Protein AF-A0A6G7CN51-F1 (afdb_monomer)

Mean predicted aligned error: 6.1 Å

Organism: NCBI:txid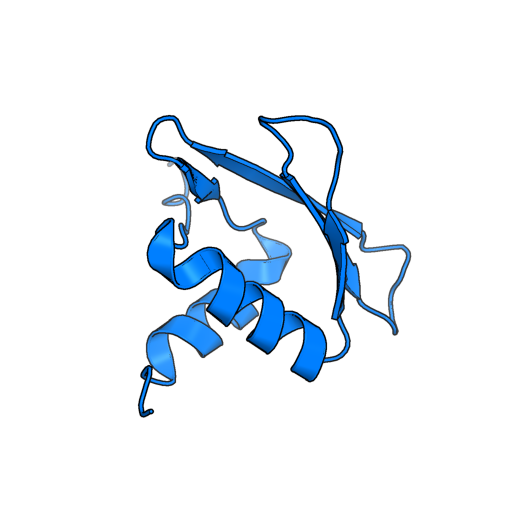2711221

Sequence (79 aa):
MKVSELKIEAHLIEPFLGYLRSNNYVVVKSINANQRYWINHANTPDTSHISETDYWGSLIVPLELHPSALGFLCSGNTN

Solvent-accessible surface area (backbone atoms only — not comparable to full-atom values): 4694 Å² total; per-residue (Å²): 130,84,75,79,80,51,67,39,52,56,90,45,42,66,59,50,54,50,54,39,44,79,68,53,29,48,75,45,80,45,90,45,87,54,41,41,35,38,42,25,35,71,92,44,61,90,58,60,43,74,29,39,44,49,98,85,49,25,36,40,55,49,78,90,46,42,68,60,54,49,49,57,68,72,65,50,92,83,123

Structure (mmCIF, N/CA/C/O backbone):
data_AF-A0A6G7CN51-F1
#
_entry.id   AF-A0A6G7CN51-F1
#
loop_
_atom_site.group_PDB
_atom_site.id
_atom_site.type_symbol
_atom_site.label_atom_id
_atom_site.label_alt_id
_atom_site.label_comp_id
_atom_site.label_asym_id
_atom_site.label_entity_id
_atom_site.label_seq_id
_atom_site.pdbx_PDB_ins_code
_atom_site.Cartn_x
_atom_site.Cartn_y
_atom_site.Cartn_z
_atom_site.occupancy
_atom_site.B_iso_or_equiv
_atom_site.auth_seq_id
_atom_site.auth_comp_id
_atom_site.auth_asym_id
_atom_site.auth_atom_id
_atom_site.pdbx_PDB_model_num
ATOM 1 N N . MET A 1 1 ? 3.655 24.483 -6.001 1.00 34.34 1 MET A N 1
ATOM 2 C CA . MET A 1 1 ? 4.388 23.614 -5.055 1.00 34.34 1 MET A CA 1
ATOM 3 C C . MET A 1 1 ? 3.967 22.182 -5.330 1.00 34.34 1 MET A C 1
ATOM 5 O O . MET A 1 1 ? 2.777 21.911 -5.241 1.00 34.34 1 MET A O 1
ATOM 9 N N . LYS A 1 2 ? 4.885 21.291 -5.729 1.00 44.69 2 LYS A N 1
ATOM 10 C CA . LYS A 1 2 ? 4.595 19.850 -5.711 1.00 44.69 2 LYS A CA 1
ATOM 11 C C . LYS A 1 2 ? 4.504 19.462 -4.238 1.00 44.69 2 LYS A C 1
ATOM 13 O O . LYS A 1 2 ? 5.487 19.636 -3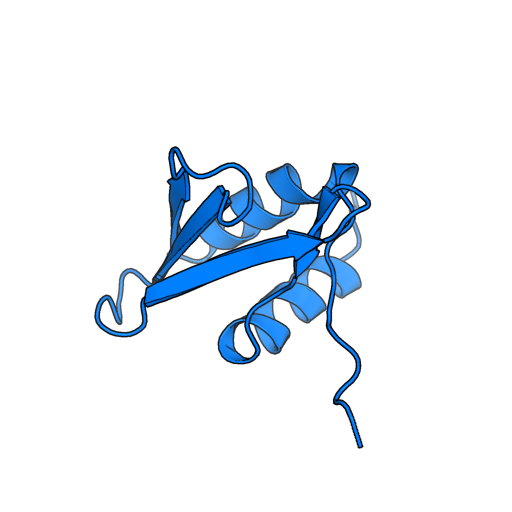.522 1.00 44.69 2 LYS A O 1
ATOM 18 N N . VAL A 1 3 ? 3.326 19.038 -3.785 1.00 55.16 3 VAL A N 1
ATOM 19 C CA . VAL A 1 3 ? 3.182 18.395 -2.475 1.00 55.16 3 VAL A CA 1
ATOM 20 C C . VAL A 1 3 ? 4.177 17.239 -2.480 1.00 55.16 3 VAL A C 1
ATOM 22 O O . VAL A 1 3 ? 4.209 16.472 -3.441 1.00 55.16 3 VAL A O 1
ATOM 25 N N . SER A 1 4 ? 5.070 17.202 -1.495 1.00 68.50 4 SER A N 1
ATOM 26 C CA . SER A 1 4 ? 6.055 16.135 -1.346 1.00 68.50 4 SER A CA 1
ATOM 27 C C . SER A 1 4 ? 5.330 14.794 -1.430 1.00 68.50 4 SER A C 1
ATOM 29 O O . SER A 1 4 ? 4.442 14.531 -0.622 1.00 68.50 4 SER A O 1
ATOM 31 N N . GLU A 1 5 ? 5.654 13.994 -2.445 1.00 83.19 5 GLU A N 1
ATOM 32 C CA . GLU A 1 5 ? 5.085 12.659 -2.616 1.00 83.19 5 GLU A CA 1
ATOM 33 C C . GLU A 1 5 ? 5.424 11.843 -1.368 1.00 83.19 5 GLU A C 1
ATOM 35 O O . GLU A 1 5 ? 6.601 11.637 -1.063 1.00 83.19 5 GLU A O 1
ATOM 40 N N . LEU A 1 6 ? 4.403 11.403 -0.628 1.00 87.50 6 LEU A N 1
ATOM 41 C CA . LEU A 1 6 ? 4.608 10.457 0.457 1.00 87.50 6 LEU A CA 1
ATOM 42 C C . LEU A 1 6 ? 4.890 9.091 -0.160 1.00 87.50 6 LEU A C 1
ATOM 44 O O . LEU A 1 6 ? 4.122 8.607 -0.996 1.00 87.50 6 LEU A O 1
ATOM 48 N N . LYS A 1 7 ? 6.002 8.487 0.248 1.00 91.19 7 LYS A N 1
ATOM 49 C CA . LYS A 1 7 ? 6.472 7.216 -0.292 1.00 91.19 7 LYS A CA 1
ATOM 50 C C . LYS A 1 7 ? 6.658 6.195 0.817 1.00 91.19 7 LYS A C 1
ATOM 52 O O . LYS A 1 7 ? 7.112 6.540 1.905 1.00 91.19 7 LYS A O 1
ATOM 57 N N . ILE A 1 8 ? 6.339 4.943 0.511 1.00 91.00 8 ILE A N 1
ATOM 58 C CA . ILE A 1 8 ? 6.694 3.783 1.330 1.00 91.00 8 ILE A CA 1
ATOM 59 C C . ILE A 1 8 ? 7.832 3.054 0.626 1.00 91.00 8 ILE A C 1
ATOM 61 O O . ILE A 1 8 ? 7.706 2.666 -0.537 1.00 91.00 8 ILE A O 1
ATOM 65 N N . GLU A 1 9 ? 8.950 2.883 1.323 1.00 90.56 9 GLU A N 1
ATOM 66 C CA . GLU A 1 9 ? 10.116 2.187 0.785 1.00 90.56 9 GLU A CA 1
ATOM 67 C C . GLU A 1 9 ? 9.789 0.738 0.420 1.00 90.56 9 GLU A C 1
ATOM 69 O O . GLU A 1 9 ? 8.970 0.095 1.076 1.00 90.56 9 GLU A O 1
ATOM 74 N N . ALA A 1 10 ? 10.471 0.198 -0.595 1.00 89.00 10 ALA A N 1
ATOM 75 C CA . ALA A 1 10 ? 10.194 -1.130 -1.149 1.00 89.00 10 ALA A CA 1
ATOM 76 C C . ALA A 1 10 ? 10.099 -2.243 -0.086 1.00 89.00 10 ALA A C 1
ATOM 78 O O . ALA A 1 10 ? 9.227 -3.107 -0.164 1.00 89.00 10 ALA A O 1
ATOM 79 N N . HIS A 1 11 ? 10.963 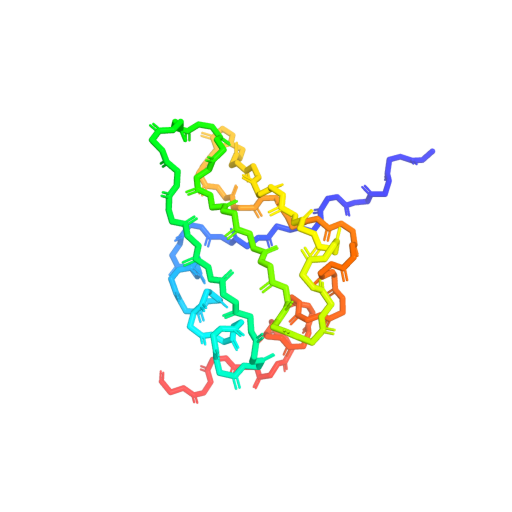-2.199 0.932 1.00 89.62 11 HIS A N 1
ATOM 80 C CA . HIS A 1 11 ? 11.000 -3.189 2.011 1.00 89.62 11 HIS A CA 1
ATOM 81 C C . HIS A 1 11 ? 9.842 -3.049 3.022 1.00 89.62 11 HIS A C 1
ATOM 83 O O . HIS A 1 11 ? 9.537 -3.999 3.739 1.00 89.62 11 HIS A O 1
ATOM 89 N N . LEU A 1 12 ? 9.176 -1.891 3.058 1.00 91.31 12 LEU A N 1
ATOM 90 C CA . LEU A 1 12 ? 8.033 -1.586 3.924 1.00 91.31 12 LEU A CA 1
ATOM 91 C C . LEU A 1 12 ? 6.682 -1.740 3.220 1.00 91.31 12 LEU A C 1
ATOM 93 O O . LEU A 1 12 ? 5.652 -1.632 3.880 1.00 91.31 12 LEU A O 1
ATOM 97 N N . ILE A 1 13 ? 6.661 -2.017 1.910 1.00 90.81 13 ILE A N 1
ATOM 98 C CA . ILE A 1 13 ? 5.415 -2.146 1.141 1.00 90.81 13 ILE A CA 1
ATOM 99 C C . ILE A 1 13 ? 4.530 -3.247 1.720 1.00 90.81 13 ILE A C 1
ATOM 101 O O . ILE A 1 13 ? 3.395 -2.976 2.090 1.00 90.81 13 ILE A O 1
ATOM 105 N N . GLU A 1 14 ? 5.025 -4.480 1.836 1.00 90.25 14 GLU A N 1
ATOM 106 C CA . GLU A 1 14 ? 4.207 -5.588 2.349 1.00 90.25 14 GLU A CA 1
ATOM 107 C C . GLU A 1 14 ? 3.735 -5.363 3.803 1.00 90.25 14 GLU A C 1
ATOM 109 O O . GLU A 1 14 ? 2.541 -5.549 4.057 1.00 90.25 14 GLU A O 1
ATOM 114 N N . PRO A 1 15 ? 4.580 -4.877 4.740 1.00 91.94 15 PRO A N 1
ATOM 115 C CA . PRO A 1 15 ? 4.125 -4.425 6.057 1.00 91.94 15 PRO A CA 1
ATOM 116 C C . PRO A 1 15 ? 3.015 -3.366 6.005 1.00 91.94 15 PRO A C 1
ATOM 118 O O . PRO A 1 15 ? 2.003 -3.495 6.694 1.00 91.94 15 PRO A O 1
ATOM 121 N N . PHE A 1 16 ? 3.157 -2.354 5.147 1.00 91.81 16 PHE A N 1
ATOM 122 C CA . PHE A 1 16 ? 2.156 -1.304 4.975 1.00 91.81 16 PHE A CA 1
ATOM 123 C C . PHE A 1 16 ? 0.834 -1.849 4.416 1.00 91.81 16 PHE A C 1
ATOM 125 O O . PHE A 1 16 ? -0.240 -1.509 4.909 1.00 91.81 16 PHE A O 1
ATOM 132 N N . LEU A 1 17 ? 0.879 -2.753 3.434 1.00 91.19 17 LEU A N 1
ATOM 133 C CA . LEU A 1 17 ? -0.324 -3.413 2.919 1.00 91.19 17 LEU A CA 1
ATOM 134 C C . LEU A 1 17 ? -0.986 -4.298 3.983 1.00 91.19 17 LEU A C 1
ATOM 136 O O . LEU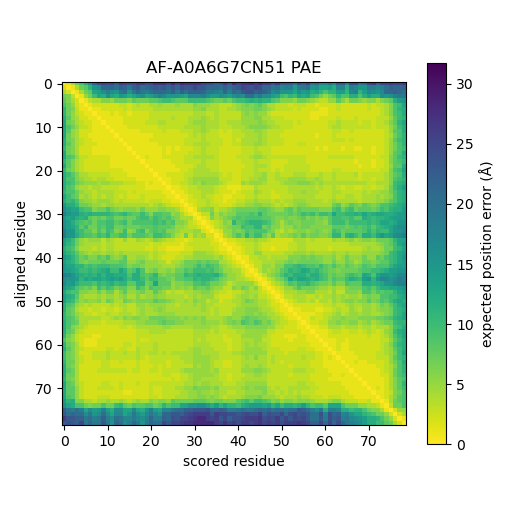 A 1 17 ? -2.212 -4.381 4.033 1.00 91.19 17 LEU A O 1
ATOM 140 N N . GLY A 1 18 ? -0.194 -4.939 4.846 1.00 90.94 18 GLY A N 1
ATOM 141 C CA . GLY A 1 18 ? -0.687 -5.646 6.027 1.00 90.94 18 GLY A CA 1
ATOM 142 C C . GLY A 1 18 ? -1.422 -4.712 6.988 1.00 90.94 18 GLY A C 1
ATOM 143 O O . GLY A 1 18 ? -2.550 -5.005 7.381 1.00 90.94 18 GLY A O 1
ATOM 144 N N . TYR A 1 19 ? -0.834 -3.553 7.290 1.00 91.75 19 TYR A N 1
ATOM 145 C CA . TYR A 1 19 ? -1.477 -2.509 8.087 1.00 91.75 19 TYR A CA 1
ATOM 146 C C . TYR A 1 19 ? -2.807 -2.058 7.468 1.00 91.75 19 TYR A C 1
ATOM 148 O O . TYR A 1 19 ? -3.814 -1.998 8.170 1.00 91.75 19 TYR A O 1
ATOM 156 N N . LEU A 1 20 ? -2.853 -1.810 6.157 1.00 90.62 20 LEU A N 1
ATOM 157 C CA . LEU A 1 20 ? -4.092 -1.448 5.464 1.00 90.62 20 LEU A CA 1
ATOM 158 C C . LEU A 1 20 ? -5.161 -2.545 5.600 1.00 90.62 20 LEU A C 1
ATOM 160 O O . LEU A 1 20 ? -6.298 -2.249 5.965 1.00 90.62 20 LEU A O 1
ATOM 164 N N . ARG A 1 21 ? -4.806 -3.818 5.392 1.00 91.19 21 ARG A N 1
ATOM 165 C CA . ARG A 1 21 ? -5.746 -4.946 5.550 1.00 91.19 21 ARG A CA 1
ATOM 166 C C . ARG A 1 21 ? -6.327 -5.033 6.961 1.00 91.19 21 ARG A C 1
ATOM 168 O O . ARG A 1 21 ? -7.530 -5.225 7.106 1.00 91.19 21 ARG A O 1
ATOM 175 N N . SER A 1 22 ? -5.502 -4.823 7.986 1.00 89.00 22 SER A N 1
ATOM 176 C CA . SER A 1 22 ? -5.948 -4.778 9.387 1.00 89.00 22 SER A CA 1
ATOM 177 C C . SER A 1 22 ? -6.874 -3.594 9.691 1.00 89.00 22 SER A C 1
ATOM 179 O O . SER A 1 22 ? -7.629 -3.643 10.656 1.00 89.00 22 SER A O 1
ATOM 181 N N . ASN A 1 23 ? -6.845 -2.548 8.862 1.00 87.19 23 ASN A N 1
ATOM 182 C CA . ASN A 1 23 ? -7.692 -1.360 8.967 1.00 87.19 23 ASN A CA 1
ATOM 183 C C . ASN A 1 23 ? -8.839 -1.364 7.938 1.00 87.19 23 ASN A C 1
ATOM 185 O O . ASN A 1 23 ? -9.243 -0.311 7.456 1.00 87.19 23 ASN A O 1
ATOM 189 N N . ASN A 1 24 ? -9.376 -2.544 7.605 1.00 88.25 24 ASN A N 1
ATOM 190 C CA . ASN A 1 24 ? -10.526 -2.727 6.707 1.00 88.25 24 ASN A CA 1
ATOM 191 C C . ASN A 1 24 ? -10.315 -2.266 5.254 1.00 88.25 24 ASN A C 1
ATOM 193 O O . ASN A 1 24 ? -11.283 -1.968 4.549 1.00 88.25 24 ASN A O 1
ATOM 197 N N . TYR A 1 2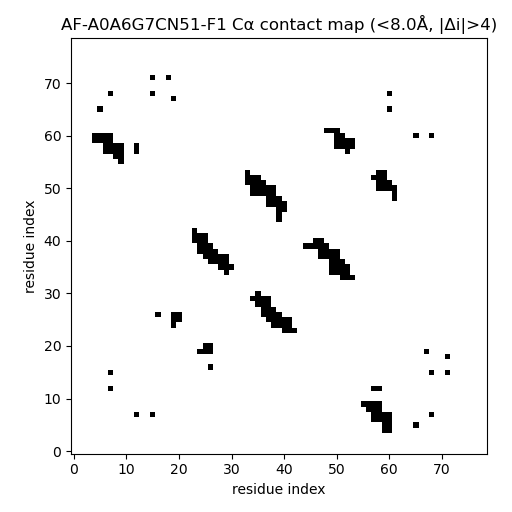5 ? -9.075 -2.256 4.764 1.00 89.75 25 TYR A N 1
ATOM 198 C CA . TYR A 1 25 ? -8.816 -2.108 3.334 1.00 89.75 25 TYR A CA 1
ATOM 199 C C . TYR A 1 25 ? -8.689 -3.466 2.641 1.00 89.75 25 TYR A C 1
ATOM 201 O O . TYR A 1 25 ? -8.001 -4.381 3.093 1.00 89.75 25 TYR A O 1
ATOM 209 N N . VAL A 1 26 ? -9.300 -3.573 1.471 1.00 88.75 26 VAL A N 1
ATOM 210 C CA . VAL A 1 26 ? -9.094 -4.653 0.516 1.00 88.75 26 VAL A CA 1
ATOM 211 C C . VAL A 1 26 ? -7.980 -4.232 -0.433 1.0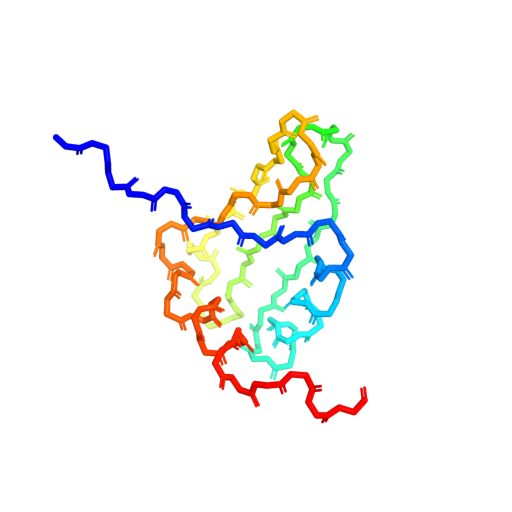0 88.75 26 VAL A C 1
ATOM 213 O O . VAL A 1 26 ? -8.110 -3.257 -1.169 1.00 88.75 26 VAL A O 1
ATOM 216 N N . VAL A 1 27 ? -6.875 -4.976 -0.418 1.00 88.94 27 VAL A N 1
ATOM 217 C CA . VAL A 1 27 ? -5.721 -4.736 -1.291 1.00 88.94 27 VAL A CA 1
ATOM 218 C C . VAL A 1 27 ? -5.629 -5.855 -2.320 1.00 88.94 27 VAL A C 1
ATOM 220 O O . VAL A 1 27 ? -5.339 -7.000 -1.963 1.00 88.94 27 VAL A O 1
ATOM 223 N N . VAL A 1 28 ? -5.820 -5.519 -3.592 1.00 87.31 28 VAL A N 1
ATOM 224 C CA . VAL A 1 28 ? -5.716 -6.443 -4.726 1.00 87.31 28 VAL A CA 1
ATOM 225 C C . VAL A 1 28 ? -4.445 -6.140 -5.506 1.00 87.31 28 VAL A C 1
ATOM 227 O O . VAL A 1 28 ? -4.183 -4.998 -5.873 1.00 87.31 28 VAL A O 1
ATOM 230 N N . LYS A 1 29 ? -3.638 -7.167 -5.774 1.00 83.94 29 LYS A N 1
ATOM 231 C CA . LYS A 1 29 ? -2.445 -7.020 -6.611 1.00 83.94 29 LYS A CA 1
ATOM 232 C C . LYS A 1 29 ? -2.858 -6.945 -8.081 1.00 83.94 29 LYS A C 1
ATOM 234 O O . LYS A 1 29 ? -3.594 -7.803 -8.559 1.00 83.94 29 LYS A O 1
ATOM 239 N N . SER A 1 30 ? -2.367 -5.940 -8.791 1.00 81.06 30 SER A N 1
ATOM 240 C CA . SER A 1 30 ? -2.579 -5.772 -10.227 1.00 81.06 30 SER A CA 1
ATOM 241 C C . SER A 1 30 ? -1.435 -6.403 -11.028 1.00 81.06 30 SER A C 1
ATOM 243 O O . SER A 1 30 ? -0.314 -6.560 -10.542 1.00 81.06 30 SER A O 1
ATOM 245 N N . ILE A 1 31 ? -1.741 -6.797 -12.266 1.00 77.56 31 ILE A N 1
ATOM 246 C CA . ILE A 1 31 ? -0.790 -7.401 -13.214 1.00 77.56 31 ILE A CA 1
ATOM 247 C C . ILE A 1 31 ? 0.168 -6.333 -13.780 1.00 77.56 31 ILE A C 1
ATOM 249 O O . ILE A 1 31 ? 1.257 -6.653 -14.251 1.00 77.56 31 ILE A O 1
ATOM 253 N N . ASN A 1 32 ? -0.211 -5.052 -13.712 1.00 79.44 32 ASN A N 1
ATOM 254 C CA . ASN A 1 32 ? 0.608 -3.945 -14.193 1.00 79.44 32 ASN A CA 1
ATOM 255 C C . ASN A 1 32 ? 1.792 -3.685 -13.243 1.00 79.44 32 ASN A C 1
ATOM 257 O O . ASN A 1 32 ? 1.606 -3.388 -12.064 1.00 79.44 32 ASN A O 1
ATOM 261 N N . ALA A 1 33 ? 3.015 -3.739 -13.777 1.00 72.44 33 ALA A N 1
ATOM 262 C CA . ALA A 1 33 ? 4.243 -3.548 -13.008 1.00 72.44 33 ALA A CA 1
ATOM 263 C C . ALA A 1 33 ? 4.367 -2.153 -12.368 1.00 72.44 33 ALA A C 1
ATOM 265 O O . ALA A 1 33 ? 4.979 -2.048 -11.303 1.00 72.44 33 ALA A O 1
ATOM 266 N N . ASN A 1 34 ? 3.771 -1.126 -12.987 1.00 72.50 34 ASN A N 1
ATOM 267 C CA . ASN A 1 34 ? 3.812 0.266 -12.521 1.00 72.50 34 ASN A CA 1
ATOM 268 C C . ASN A 1 34 ? 2.662 0.607 -11.563 1.00 72.50 34 ASN A C 1
ATOM 270 O O . ASN A 1 34 ? 2.785 1.524 -10.759 1.00 72.50 34 ASN A O 1
ATOM 274 N N . GLN A 1 35 ? 1.555 -0.136 -11.639 1.00 77.88 35 GLN A N 1
ATOM 275 C CA . GLN A 1 35 ? 0.354 0.039 -10.819 1.00 77.88 35 GLN A CA 1
ATOM 276 C C . GLN A 1 35 ? 0.096 -1.252 -10.055 1.00 77.88 35 GLN A C 1
ATOM 278 O O . GLN A 1 35 ? -0.728 -2.079 -10.457 1.00 77.88 35 GLN A O 1
ATOM 283 N N . ARG A 1 36 ? 0.879 -1.476 -8.999 1.00 78.00 36 ARG A N 1
ATOM 284 C CA . ARG A 1 36 ? 0.980 -2.802 -8.378 1.00 78.00 36 ARG A CA 1
ATOM 285 C C . ARG A 1 36 ? -0.202 -3.176 -7.503 1.00 78.00 36 ARG A C 1
ATOM 287 O O . ARG A 1 36 ? -0.490 -4.366 -7.391 1.00 78.00 36 ARG A O 1
ATOM 294 N N . TYR A 1 37 ? -0.876 -2.206 -6.894 1.00 85.25 37 TYR A N 1
ATOM 295 C CA . TYR A 1 37 ? -1.938 -2.482 -5.934 1.00 85.25 37 TYR A CA 1
ATOM 296 C C . TYR A 1 37 ? -3.153 -1.586 -6.156 1.00 85.25 37 TYR A C 1
ATOM 298 O O . TYR A 1 37 ? -3.041 -0.392 -6.429 1.00 85.25 37 TYR A O 1
ATOM 306 N N . TRP A 1 38 ? -4.319 -2.206 -6.048 1.00 87.25 38 TRP A N 1
ATOM 307 C CA . TRP A 1 38 ? -5.626 -1.573 -5.987 1.00 87.25 38 TRP A CA 1
ATOM 308 C C . TRP A 1 38 ? -6.081 -1.648 -4.537 1.00 87.25 38 TRP A C 1
ATOM 310 O O . TRP A 1 38 ? -6.127 -2.736 -3.960 1.00 87.25 38 TRP A O 1
ATOM 320 N N . ILE A 1 39 ? -6.340 -0.496 -3.937 1.00 88.75 39 ILE A N 1
ATOM 321 C CA . ILE A 1 39 ? -6.601 -0.336 -2.511 1.00 88.75 39 ILE A CA 1
ATOM 322 C C . ILE A 1 39 ? -8.007 0.231 -2.358 1.00 88.75 39 ILE A C 1
ATOM 324 O O . ILE A 1 39 ? -8.247 1.390 -2.687 1.00 88.75 39 ILE A O 1
ATOM 328 N N . ASN A 1 40 ? -8.919 -0.578 -1.830 1.00 87.00 40 ASN A N 1
ATOM 329 C CA . ASN A 1 40 ? -10.323 -0.217 -1.668 1.00 87.00 40 ASN A CA 1
ATOM 330 C C . ASN A 1 40 ? -10.680 -0.287 -0.192 1.00 87.00 40 ASN A C 1
ATOM 332 O O . ASN A 1 40 ? -10.357 -1.266 0.474 1.00 87.00 40 ASN A O 1
ATOM 336 N N . HIS A 1 41 ? -11.365 0.717 0.335 1.00 83.88 41 HIS A N 1
ATOM 337 C CA . HIS A 1 41 ? -11.850 0.643 1.707 1.00 83.88 41 HIS A CA 1
ATOM 338 C C . HIS A 1 41 ? -13.172 -0.140 1.759 1.00 83.88 41 HIS A C 1
ATOM 340 O O . HIS A 1 41 ? -14.076 0.116 0.967 1.00 83.88 41 HIS A O 1
ATOM 346 N N . ALA A 1 42 ? -13.312 -1.094 2.685 1.00 78.50 42 ALA A N 1
ATOM 347 C CA . ALA A 1 42 ? -14.466 -2.000 2.720 1.00 78.50 42 ALA A CA 1
ATOM 348 C C . ALA A 1 42 ? -15.808 -1.277 2.942 1.00 78.50 42 ALA A C 1
ATOM 350 O O . ALA A 1 42 ? -16.833 -1.711 2.424 1.00 78.50 42 ALA A O 1
ATOM 351 N N . ASN A 1 43 ? -15.800 -0.158 3.675 1.00 77.94 43 ASN A N 1
ATOM 352 C CA . ASN A 1 43 ? -17.015 0.613 3.966 1.00 77.94 43 ASN A CA 1
ATOM 353 C C . ASN A 1 43 ? -17.332 1.669 2.897 1.00 77.94 43 ASN A C 1
ATOM 355 O O . ASN A 1 43 ? -18.432 2.212 2.879 1.00 77.94 43 ASN A O 1
ATOM 359 N N . THR A 1 44 ? -16.366 1.986 2.034 1.00 76.25 44 THR A N 1
ATOM 360 C CA . THR A 1 44 ? -16.492 2.993 0.972 1.00 76.25 44 THR A CA 1
ATOM 361 C C . THR A 1 44 ? -15.844 2.445 -0.303 1.00 76.25 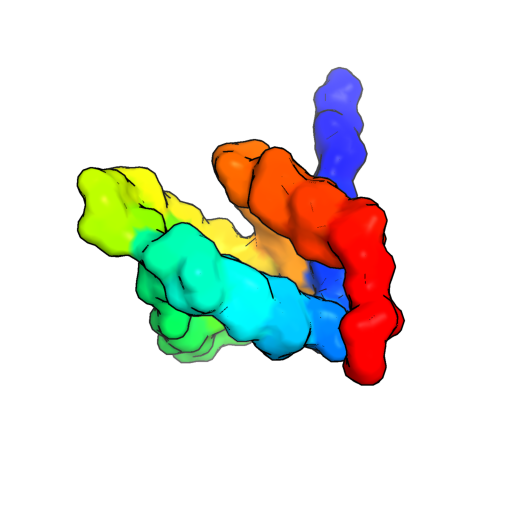44 THR A C 1
ATOM 363 O O . THR A 1 44 ? -14.795 2.921 -0.728 1.00 76.25 44 THR A O 1
ATOM 366 N N . PRO A 1 45 ? -16.421 1.401 -0.921 1.00 68.06 45 PRO A N 1
ATOM 367 C CA . PRO A 1 45 ? -15.807 0.733 -2.071 1.00 68.06 45 PRO A CA 1
ATOM 368 C C . PRO A 1 45 ? -15.652 1.658 -3.290 1.00 68.06 45 PRO A C 1
ATOM 370 O O . PRO A 1 45 ? -14.741 1.467 -4.094 1.00 68.06 45 PRO A O 1
ATOM 373 N N . ASP A 1 46 ? -16.481 2.700 -3.385 1.00 69.62 46 ASP A N 1
ATOM 374 C CA . ASP A 1 46 ? -16.399 3.722 -4.434 1.00 69.62 46 ASP A CA 1
ATOM 375 C C . ASP A 1 46 ? -15.128 4.585 -4.323 1.00 69.62 46 ASP A C 1
ATOM 377 O O . ASP A 1 46 ? -14.687 5.177 -5.307 1.00 69.62 46 ASP A O 1
ATOM 381 N N . THR A 1 47 ? -14.486 4.619 -3.147 1.00 69.62 47 THR A N 1
ATOM 382 C CA . THR A 1 47 ? -13.150 5.201 -2.961 1.00 69.62 47 THR A CA 1
ATOM 383 C C . THR A 1 47 ? -12.104 4.107 -3.152 1.00 69.62 47 THR A C 1
ATOM 385 O O . THR A 1 47 ? -11.581 3.528 -2.196 1.00 69.62 47 THR A O 1
ATOM 388 N N . SER A 1 48 ? -11.871 3.779 -4.420 1.00 79.69 48 SER A N 1
ATOM 389 C CA . SER A 1 48 ? -10.811 2.876 -4.862 1.00 79.69 48 SER A CA 1
ATOM 390 C C . SER A 1 48 ? -9.578 3.690 -5.253 1.00 79.69 48 SER A C 1
ATOM 392 O O . SER A 1 48 ? -9.680 4.653 -6.012 1.00 79.69 48 SER A O 1
ATOM 394 N N . HIS A 1 49 ? -8.404 3.291 -4.771 1.00 84.12 49 HIS A N 1
ATOM 395 C CA . HIS A 1 49 ? -7.140 3.953 -5.077 1.00 84.12 49 HIS A CA 1
ATOM 396 C C . HIS A 1 49 ? -6.205 3.002 -5.813 1.00 84.12 49 HIS A C 1
ATOM 398 O O . HIS A 1 49 ? -6.037 1.846 -5.427 1.00 84.12 49 HIS A O 1
ATOM 404 N N . ILE A 1 50 ? -5.552 3.501 -6.856 1.00 83.12 50 ILE A N 1
ATOM 405 C CA . ILE A 1 50 ? -4.497 2.767 -7.549 1.00 83.12 50 ILE A CA 1
ATOM 406 C C . ILE A 1 50 ? -3.167 3.304 -7.038 1.00 83.12 50 ILE A C 1
ATOM 408 O O . ILE A 1 50 ? -2.897 4.499 -7.127 1.00 83.12 50 ILE A O 1
ATOM 412 N N . SER A 1 51 ? -2.345 2.424 -6.477 1.00 83.62 51 SER A N 1
ATOM 413 C CA . SER A 1 51 ? -1.002 2.785 -6.041 1.00 83.62 51 SER A CA 1
ATOM 414 C C . SER A 1 51 ? -0.016 2.657 -7.196 1.00 83.62 51 SER A C 1
ATOM 416 O O . SER A 1 51 ? -0.040 1.649 -7.914 1.00 83.62 51 SER A O 1
ATOM 418 N N . GLU A 1 52 ? 0.906 3.602 -7.296 1.00 88.25 52 GLU A N 1
ATOM 419 C CA . GLU A 1 52 ? 1.998 3.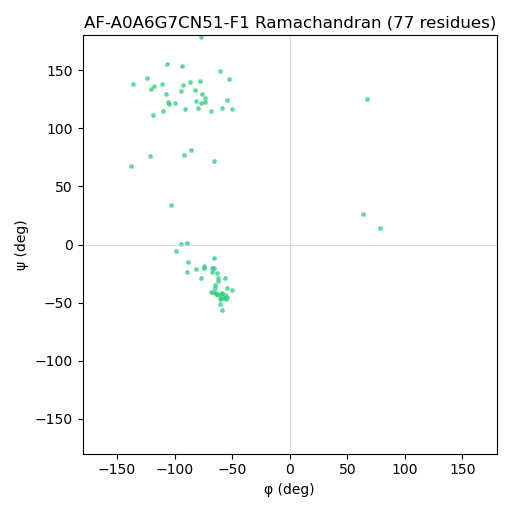570 -8.265 1.00 88.25 52 GLU A CA 1
ATOM 420 C C . GLU A 1 52 ? 3.323 3.255 -7.575 1.00 88.25 52 GLU A C 1
ATOM 422 O O . GLU A 1 52 ? 3.485 3.499 -6.380 1.00 88.25 52 GLU A O 1
ATOM 427 N N . THR A 1 53 ? 4.281 2.706 -8.316 1.00 86.56 53 THR A N 1
ATOM 428 C CA . THR A 1 53 ? 5.663 2.575 -7.838 1.00 86.56 53 THR A CA 1
ATOM 429 C C . THR A 1 53 ? 6.587 3.498 -8.609 1.00 86.56 53 THR A C 1
ATOM 431 O O . THR A 1 53 ? 6.489 3.582 -9.832 1.00 86.56 53 THR A O 1
ATOM 434 N N . ASP A 1 54 ? 7.510 4.153 -7.911 1.00 86.75 54 ASP A N 1
ATOM 435 C CA . ASP A 1 54 ? 8.546 4.957 -8.552 1.00 86.75 54 ASP A CA 1
ATOM 436 C C . ASP A 1 54 ? 9.676 4.097 -9.149 1.00 86.75 54 ASP A C 1
ATOM 438 O O . ASP A 1 54 ? 9.684 2.868 -9.045 1.00 86.75 54 ASP A O 1
ATOM 442 N N . TYR A 1 55 ? 10.653 4.756 -9.780 1.00 84.44 55 TYR A N 1
ATOM 443 C CA . TYR A 1 55 ? 11.806 4.099 -10.407 1.00 84.44 55 TYR A CA 1
ATOM 444 C C . TYR A 1 55 ? 12.613 3.210 -9.440 1.00 84.44 55 TYR A C 1
ATOM 446 O O . TYR A 1 55 ? 13.199 2.216 -9.862 1.00 84.44 55 TYR A O 1
ATOM 454 N N . TRP A 1 56 ? 12.625 3.536 -8.145 1.00 86.00 56 TRP A N 1
ATOM 455 C CA . TRP A 1 56 ? 13.350 2.793 -7.111 1.00 86.00 56 TRP A CA 1
ATOM 456 C C . TRP A 1 56 ? 12.510 1.669 -6.491 1.00 86.00 56 TRP A C 1
ATOM 458 O O . TRP A 1 56 ? 12.972 0.972 -5.589 1.00 86.00 56 TRP A O 1
ATOM 468 N N . GLY A 1 57 ? 11.277 1.483 -6.967 1.00 85.69 57 GLY A N 1
ATOM 469 C CA . GLY A 1 57 ? 10.342 0.495 -6.447 1.00 85.69 57 GLY A CA 1
ATOM 470 C C . GLY A 1 57 ? 9.660 0.915 -5.146 1.00 85.69 57 GLY A C 1
ATOM 471 O O . GLY A 1 57 ? 9.057 0.061 -4.499 1.00 85.69 57 GLY A O 1
ATOM 472 N N . SER A 1 58 ? 9.736 2.193 -4.762 1.00 90.06 58 SER A N 1
ATOM 473 C CA . SER A 1 58 ? 8.979 2.721 -3.624 1.00 90.06 58 SER A CA 1
ATOM 474 C C . SER A 1 58 ? 7.531 2.960 -4.031 1.00 90.06 58 SER A C 1
ATOM 476 O O . SER A 1 58 ? 7.259 3.422 -5.138 1.00 90.06 58 SER A O 1
ATOM 478 N N . LEU A 1 59 ? 6.596 2.659 -3.136 1.00 90.31 59 LEU A N 1
ATOM 479 C CA . LEU A 1 59 ? 5.175 2.889 -3.358 1.00 90.31 59 LEU A CA 1
ATOM 480 C C . LEU A 1 59 ? 4.863 4.374 -3.175 1.00 90.31 59 LEU A C 1
ATOM 482 O O . LEU A 1 59 ? 5.094 4.920 -2.098 1.00 90.31 59 LEU A O 1
ATOM 486 N N . ILE A 1 60 ? 4.311 5.013 -4.199 1.00 90.88 60 ILE A N 1
ATOM 487 C CA . ILE A 1 60 ? 3.757 6.362 -4.113 1.00 90.88 60 ILE A CA 1
ATOM 488 C C . ILE A 1 60 ? 2.373 6.238 -3.481 1.00 90.88 60 ILE A C 1
ATOM 490 O O . ILE A 1 60 ? 1.485 5.574 -4.022 1.00 90.88 60 ILE A O 1
ATOM 494 N N . VAL A 1 61 ? 2.200 6.851 -2.312 1.00 89.25 61 VAL A N 1
ATOM 495 C CA . VAL A 1 61 ? 0.952 6.773 -1.555 1.00 89.25 61 VAL A CA 1
ATOM 496 C C . VAL A 1 61 ? -0.055 7.778 -2.131 1.00 89.25 61 VAL A C 1
ATOM 498 O O . VAL A 1 61 ? 0.248 8.978 -2.160 1.00 89.25 61 VAL A O 1
ATOM 501 N N . PRO A 1 62 ? -1.255 7.328 -2.548 1.00 87.75 62 PRO A N 1
ATOM 502 C CA . PRO A 1 62 ? -2.366 8.209 -2.907 1.00 87.75 62 PRO A CA 1
ATOM 503 C C . PRO A 1 62 ? -2.669 9.210 -1.789 1.00 87.75 62 PRO A C 1
ATOM 505 O O . PRO A 1 62 ? -2.596 8.853 -0.613 1.00 87.75 62 PRO A O 1
ATOM 508 N N . LEU A 1 63 ? -3.011 10.451 -2.141 1.00 86.12 63 LEU A N 1
ATOM 509 C CA . LEU A 1 63 ? -3.187 11.554 -1.185 1.00 86.12 63 LEU A CA 1
ATOM 510 C C . LEU A 1 63 ? -4.181 11.207 -0.067 1.00 86.12 63 LEU A C 1
ATOM 512 O O . LEU A 1 63 ? -3.968 11.533 1.098 1.00 86.12 63 LEU A O 1
ATOM 516 N N . GLU A 1 64 ? -5.236 10.484 -0.416 1.00 85.38 64 GLU A N 1
ATOM 517 C CA . GLU A 1 64 ? -6.305 10.065 0.484 1.00 85.38 64 GLU A CA 1
ATOM 518 C C . GLU A 1 64 ? -5.829 9.049 1.533 1.00 85.38 64 GLU A C 1
ATOM 520 O O . GLU A 1 64 ? -6.397 8.964 2.619 1.00 85.38 64 GLU A O 1
ATOM 525 N N . LEU A 1 65 ? -4.749 8.319 1.242 1.00 87.75 65 LEU A N 1
ATOM 526 C CA . LEU A 1 65 ? -4.130 7.351 2.146 1.00 87.75 65 LEU A CA 1
ATOM 527 C C . LEU A 1 65 ? -2.972 7.949 2.957 1.00 87.75 65 LEU A C 1
ATOM 529 O O . LEU A 1 65 ? -2.381 7.240 3.774 1.00 87.75 65 LEU A O 1
ATOM 533 N N . HIS A 1 66 ? -2.642 9.238 2.785 1.00 89.25 66 HIS A N 1
ATOM 534 C CA . HIS A 1 66 ? -1.562 9.888 3.542 1.00 89.25 66 HIS A CA 1
ATOM 535 C C . HIS A 1 66 ? -1.744 9.787 5.061 1.00 89.25 66 HIS A C 1
ATOM 537 O O . HIS A 1 66 ? -0.767 9.438 5.721 1.00 89.25 66 HIS A O 1
ATOM 543 N N . PRO A 1 67 ? -2.943 9.996 5.644 1.00 87.62 67 PRO A N 1
ATOM 544 C CA . PRO A 1 67 ? -3.133 9.827 7.085 1.00 87.62 67 PRO A CA 1
ATOM 545 C C . PRO A 1 67 ? -2.804 8.408 7.567 1.00 87.62 67 PRO A C 1
ATOM 547 O O . PRO A 1 67 ? -2.125 8.242 8.578 1.00 87.62 67 PRO A O 1
ATOM 550 N N . SER A 1 68 ? -3.225 7.381 6.822 1.00 88.62 68 SER A N 1
ATOM 551 C CA . SER A 1 68 ? -2.946 5.975 7.144 1.00 88.62 68 SER A CA 1
ATOM 552 C C . SER A 1 68 ? -1.466 5.626 6.983 1.00 88.62 68 SER A C 1
ATOM 554 O O . SER A 1 68 ? -0.903 4.936 7.828 1.00 88.62 68 SER A O 1
ATOM 556 N N . ALA A 1 69 ? -0.814 6.124 5.932 1.00 89.56 69 ALA A N 1
ATOM 557 C CA . ALA A 1 69 ? 0.614 5.918 5.709 1.00 89.56 69 ALA A CA 1
ATOM 558 C C . ALA A 1 69 ? 1.478 6.623 6.762 1.00 89.56 69 ALA A C 1
ATOM 560 O O . ALA A 1 69 ? 2.424 6.025 7.269 1.00 89.56 69 ALA A O 1
ATOM 561 N N . LEU A 1 70 ? 1.129 7.850 7.155 1.00 89.75 70 LEU A N 1
ATOM 562 C CA . LEU A 1 70 ? 1.785 8.538 8.268 1.00 89.75 70 LEU A CA 1
ATOM 563 C C . LEU A 1 70 ? 1.553 7.800 9.588 1.00 89.75 70 LEU A C 1
ATOM 565 O O . LEU A 1 70 ? 2.499 7.614 10.343 1.00 89.75 70 LEU A O 1
ATOM 569 N N . GLY A 1 71 ? 0.332 7.319 9.842 1.00 88.75 71 GLY A N 1
ATOM 570 C CA . GLY A 1 71 ? 0.023 6.489 11.008 1.00 88.75 71 GLY A CA 1
ATOM 571 C C . GLY A 1 71 ? 0.915 5.249 11.090 1.00 88.75 71 GLY A C 1
ATOM 572 O O . GLY A 1 71 ? 1.512 4.993 12.131 1.00 88.75 71 GLY A O 1
ATOM 573 N N . 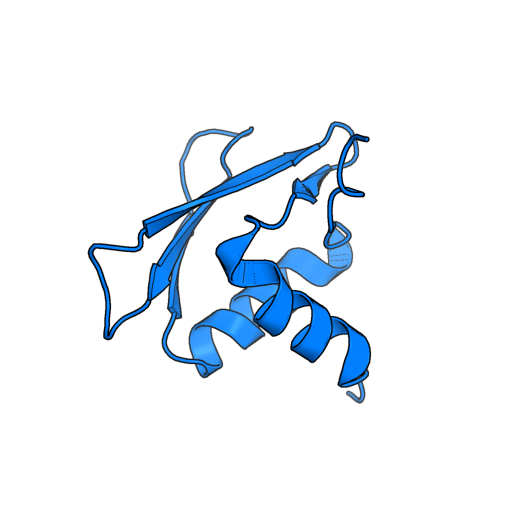PHE A 1 72 ? 1.075 4.536 9.975 1.00 90.12 72 PHE A N 1
ATOM 574 C CA . PHE A 1 72 ? 1.978 3.391 9.868 1.00 90.12 72 PHE A CA 1
ATOM 575 C C . PHE A 1 72 ? 3.443 3.774 10.145 1.00 90.12 72 PHE A C 1
ATOM 577 O O . PHE A 1 72 ? 4.079 3.177 11.012 1.00 90.12 72 PHE A O 1
ATOM 584 N N . LEU A 1 73 ? 3.970 4.809 9.484 1.00 87.69 73 LEU A N 1
ATOM 585 C CA . LEU A 1 73 ? 5.367 5.235 9.647 1.00 87.69 73 LEU A CA 1
ATOM 586 C C . LEU A 1 73 ? 5.670 5.754 11.063 1.00 87.69 73 LEU A C 1
ATOM 588 O O . LEU A 1 73 ? 6.743 5.493 11.605 1.00 87.69 73 LEU A O 1
ATOM 592 N N . CYS A 1 74 ? 4.726 6.472 11.673 1.00 84.19 74 CYS A N 1
ATOM 593 C CA . CYS A 1 74 ? 4.864 7.027 13.018 1.00 84.19 74 CYS A CA 1
ATOM 594 C C . CYS A 1 74 ? 4.574 6.012 14.127 1.00 84.19 74 CYS A C 1
ATOM 596 O O . CYS A 1 74 ? 5.036 6.219 15.246 1.00 84.19 74 CYS A O 1
ATOM 598 N N . SER A 1 75 ? 3.846 4.923 13.846 1.00 74.88 75 SER A N 1
ATOM 599 C CA . SER A 1 75 ? 3.584 3.875 14.843 1.00 74.88 75 SER A CA 1
ATOM 600 C C . SER A 1 75 ? 4.838 3.118 15.284 1.00 74.88 75 SER A C 1
ATOM 602 O O . SER A 1 75 ? 4.788 2.437 16.302 1.00 74.88 75 SER A O 1
ATOM 604 N N . GLY A 1 76 ? 5.963 3.302 14.580 1.00 55.84 76 GLY A N 1
ATOM 605 C CA . GLY A 1 76 ? 7.190 2.553 14.796 1.00 55.84 76 GLY A CA 1
ATOM 606 C C . GLY A 1 76 ? 6.979 1.094 14.399 1.00 55.84 76 GLY A C 1
ATOM 607 O O . GLY A 1 76 ? 6.093 0.419 14.910 1.00 55.84 76 GLY A O 1
ATOM 608 N N . ASN A 1 77 ? 7.819 0.561 13.514 1.00 50.66 77 ASN A N 1
ATOM 609 C CA . ASN A 1 77 ? 7.988 -0.889 13.420 1.00 50.66 77 ASN A CA 1
ATOM 610 C C . ASN A 1 77 ? 8.631 -1.384 14.733 1.00 50.66 77 ASN A C 1
ATOM 612 O O . ASN A 1 77 ? 9.814 -1.704 14.780 1.00 50.66 77 ASN A O 1
ATOM 616 N N . THR A 1 78 ? 7.877 -1.390 15.832 1.00 41.94 78 THR A N 1
ATOM 617 C CA . THR A 1 78 ? 8.134 -2.234 16.994 1.00 41.94 78 THR A CA 1
ATOM 618 C C . THR A 1 78 ? 7.475 -3.571 16.712 1.00 41.94 78 THR A C 1
ATOM 620 O O . THR A 1 78 ? 6.324 -3.786 17.092 1.00 41.94 78 THR A O 1
ATOM 623 N N . ASN A 1 79 ? 8.178 -4.401 15.942 1.00 38.50 79 ASN A N 1
ATOM 624 C CA . ASN A 1 79 ? 8.364 -5.837 16.174 1.00 38.50 79 ASN A CA 1
ATOM 625 C C . ASN A 1 79 ? 9.265 -6.426 15.088 1.00 38.50 79 ASN A C 1
ATOM 627 O O . ASN A 1 79 ? 8.880 -6.364 13.900 1.00 38.50 79 ASN A O 1
#

Foldseek 3Di:
DPDPFDWAAQVCVVVLVVLLVVVQWDWDADPDPQFGIWIAHNVGRVPIDTWGADPNRIIGDDPVCVVSSCCSVVVDPPD

pLDDT: mean 81.82, std 12.88, range [34.34, 91.94]

Radius of gyration: 12.12 Å; Cα contacts (8 Å, |Δi|>4): 107; chains: 1; bounding box: 30×31×31 Å

Nearest PDB structures (foldseek):
  3c6k-assembly1_A  TM=5.818E-01  e=2.688E-01  Homo sapiens
  3c6m-assembly1_B  TM=5.410E-01  e=3.246E-01  Homo sapiens
  3c6k-assembly1_B  TM=4.868E-01  e=3.456E-01  Homo sapiens
  3c6m-assembly1_A  TM=5.162E-01  e=5.711E-01  Homo sapiens
  3c6k-assembly2_C  TM=5.038E-01  e=1.070E+00  Homo sapiens

Secondary structure (DSSP, 8-state):
--PPPPEE-GGGHHHHHHHHHHTTEEEEE-S-SSS-EEEEETTEEEEEEEEEE-TTSPEEPPGGGHHHHHHHHHT----